Protein AF-A0AAV0Z4P9-F1 (afdb_monomer_lite)

Secondary structure (DSSP, 8-state):
--HHHHHHHTTTT---TTS-HHHHHHHHHHHHHHHHHHHHGGGGTTSTTHHHHHHHHHHHHTTTS------------STTS-HHHHHHHHHHHHGGGSSS---------

Sequence (109 aa):
MTESSVELDKLVGLDVRDKPESIEIETIVQAVIKSLNHKFSGFTSDLVGMQPRIEELEKLLKLSSKDDDFRVLGILGMGGVGETTHATILYDRISYQFDARCFINNTHY

InterPro domains:
  IPR027417 P-loop containing nucleoside triphosphate hydrolase [G3DSA:3.40.50.300] (34-109)
  IPR027417 P-loop containing nucleoside triphosphate hydrolase [SSF52540] (40-106)
  IPR044974 Disease resistance protein, plants [PTHR11017] (20-107)

Foldseek 3Di:
DPPLVVLLVVLVDDDCPPDDVVVNVVVNVLSVVVSVLVVVVVVCVVPPPLVVVLVVVCVQVVLVDPDPDDDDDDQDDDPPPCSVVSVVSNCSNCVSVDPDDDDDDDPDD

Structure (mmCIF, N/CA/C/O backbone):
data_AF-A0AAV0Z4P9-F1
#
_entry.id   AF-A0AAV0Z4P9-F1
#
loop_
_atom_site.group_PDB
_atom_site.id
_atom_site.type_symbol
_atom_site.label_atom_id
_atom_site.label_alt_id
_atom_site.label_comp_id
_atom_site.label_asym_id
_atom_site.label_entity_id
_atom_site.label_seq_id
_atom_site.pdbx_PDB_ins_code
_atom_site.Cartn_x
_atom_site.Cartn_y
_atom_site.Cartn_z
_atom_site.occupancy
_atom_site.B_iso_or_equiv
_atom_site.auth_seq_id
_atom_site.auth_comp_id
_atom_site.auth_asym_id
_atom_site.auth_atom_id
_atom_site.pdbx_PDB_model_num
ATOM 1 N N . MET A 1 1 ? 15.379 1.652 13.160 1.00 45.88 1 MET A N 1
ATOM 2 C CA . MET A 1 1 ? 15.102 0.259 13.593 1.00 45.88 1 MET A CA 1
ATOM 3 C C . MET A 1 1 ? 14.546 0.147 15.020 1.00 45.88 1 MET A C 1
ATOM 5 O O . MET A 1 1 ? 14.279 -0.966 15.444 1.00 45.88 1 MET A O 1
ATOM 9 N N . THR A 1 2 ? 14.350 1.244 15.763 1.00 46.75 2 THR A N 1
ATOM 10 C CA . THR A 1 2 ? 13.888 1.209 17.166 1.00 46.75 2 THR A CA 1
ATOM 11 C C . THR A 1 2 ? 12.408 1.564 17.345 1.00 46.75 2 THR A C 1
ATOM 13 O O . THR A 1 2 ? 11.781 1.048 18.261 1.00 46.75 2 THR A O 1
ATOM 16 N N . GLU A 1 3 ? 11.812 2.370 16.463 1.00 48.88 3 GLU A N 1
ATOM 17 C CA . GLU A 1 3 ? 10.433 2.860 16.645 1.00 48.88 3 GLU A CA 1
ATOM 18 C C . GLU A 1 3 ? 9.362 1.764 16.528 1.00 48.88 3 GLU A C 1
ATOM 20 O O . GLU A 1 3 ? 8.451 1.713 17.350 1.00 48.88 3 GLU A O 1
ATOM 25 N N . SER A 1 4 ? 9.511 0.817 15.595 1.00 52.16 4 SER A N 1
ATOM 26 C CA . SER A 1 4 ? 8.542 -0.275 15.402 1.00 52.16 4 SER A CA 1
ATOM 27 C C . SER A 1 4 ? 8.470 -1.249 16.585 1.00 52.16 4 SER A C 1
ATOM 29 O O . SER A 1 4 ? 7.433 -1.866 16.814 1.00 52.16 4 SER A O 1
ATOM 31 N N . SER A 1 5 ? 9.565 -1.398 17.341 1.00 52.50 5 SER A N 1
ATOM 32 C CA . SER A 1 5 ? 9.606 -2.258 18.532 1.00 52.50 5 SER A CA 1
ATOM 33 C C . SER A 1 5 ? 8.956 -1.575 19.740 1.00 52.50 5 SER A C 1
ATOM 35 O O . SER A 1 5 ? 8.298 -2.234 20.534 1.00 52.50 5 SER A O 1
ATOM 37 N N . VAL A 1 6 ? 9.077 -0.245 19.836 1.00 58.50 6 VAL A N 1
ATOM 38 C CA . VAL A 1 6 ? 8.470 0.571 20.903 1.00 58.50 6 VAL A CA 1
ATOM 39 C C . VAL A 1 6 ? 6.940 0.635 20.780 1.00 58.50 6 VAL A C 1
ATOM 41 O O . VAL A 1 6 ? 6.252 0.812 21.782 1.00 58.50 6 VAL A O 1
ATOM 44 N N . GLU A 1 7 ? 6.385 0.498 19.573 1.00 59.59 7 GLU A N 1
ATOM 45 C CA . GLU A 1 7 ? 4.930 0.505 19.346 1.00 59.59 7 GLU A CA 1
ATOM 46 C C . GLU A 1 7 ? 4.272 -0.847 19.683 1.00 59.59 7 GLU A C 1
ATOM 48 O O . GLU A 1 7 ? 3.165 -0.863 20.215 1.00 59.59 7 GLU A O 1
ATOM 53 N N . LEU A 1 8 ? 4.972 -1.972 19.477 1.00 60.38 8 LEU A N 1
ATOM 54 C CA . LEU A 1 8 ? 4.482 -3.309 19.851 1.00 60.38 8 LEU A CA 1
ATOM 55 C C . LEU A 1 8 ? 4.477 -3.533 21.369 1.00 60.38 8 LEU A C 1
ATOM 57 O O . LEU A 1 8 ? 3.524 -4.107 21.893 1.00 60.38 8 LEU A O 1
ATOM 61 N N . ASP A 1 9 ? 5.482 -3.024 22.087 1.00 63.84 9 ASP A N 1
ATOM 62 C CA . ASP A 1 9 ? 5.538 -3.117 23.554 1.00 63.84 9 ASP A CA 1
ATOM 63 C C . ASP A 1 9 ? 4.363 -2.395 24.236 1.00 63.84 9 ASP A C 1
ATOM 65 O O . ASP A 1 9 ? 3.937 -2.788 25.318 1.00 63.84 9 ASP A O 1
ATOM 69 N N . LYS A 1 10 ? 3.779 -1.374 23.591 1.00 62.94 10 LYS A N 1
ATOM 70 C CA . LYS A 1 10 ? 2.598 -0.654 24.102 1.00 62.94 10 LYS A CA 1
ATOM 71 C C . LYS A 1 10 ? 1.287 -1.428 23.948 1.00 62.94 10 LYS A C 1
ATOM 73 O O . LYS A 1 10 ? 0.313 -1.076 24.608 1.00 62.94 10 LYS A O 1
ATOM 78 N N . LEU A 1 11 ? 1.246 -2.459 23.099 1.00 63.00 11 LEU A N 1
ATOM 79 C CA . LEU A 1 11 ? 0.088 -3.354 22.982 1.00 63.00 11 LEU A CA 1
ATOM 80 C C . LEU A 1 11 ? 0.039 -4.361 24.141 1.00 63.00 11 LEU A C 1
ATOM 82 O O . LEU A 1 11 ? -1.038 -4.837 24.503 1.00 63.00 11 LEU A O 1
ATOM 86 N N . VAL A 1 12 ? 1.193 -4.670 24.745 1.00 62.03 12 VAL A N 1
ATOM 87 C CA . VAL A 1 12 ? 1.312 -5.578 25.892 1.00 62.03 12 VAL A CA 1
ATOM 88 C C . VAL A 1 12 ? 0.843 -4.848 27.153 1.00 62.03 12 VAL A C 1
ATOM 90 O O . VAL A 1 12 ? 1.633 -4.297 27.912 1.00 62.03 12 VAL A O 1
ATOM 93 N N . GLY A 1 13 ? -0.473 -4.809 27.360 1.00 63.19 13 GLY A N 1
ATOM 94 C CA . GLY A 1 13 ? -1.080 -4.187 28.542 1.00 63.19 13 GLY A CA 1
ATOM 95 C C . GLY A 1 13 ? -2.377 -3.420 28.298 1.00 63.19 13 GLY A C 1
ATOM 96 O O . GLY A 1 13 ? -2.811 -2.706 29.201 1.00 63.19 13 GLY A O 1
ATOM 97 N N . LEU A 1 14 ? -2.996 -3.537 27.116 1.00 66.75 14 LEU A N 1
ATOM 98 C CA . LEU A 1 14 ? -4.317 -2.954 26.874 1.00 66.75 14 LEU A CA 1
ATOM 99 C C . LEU A 1 14 ? -5.354 -3.555 27.831 1.00 66.75 14 LEU A C 1
ATOM 101 O O . LEU A 1 14 ? -5.589 -4.763 27.859 1.00 66.75 14 LEU A O 1
ATOM 105 N N . ASP A 1 15 ? -5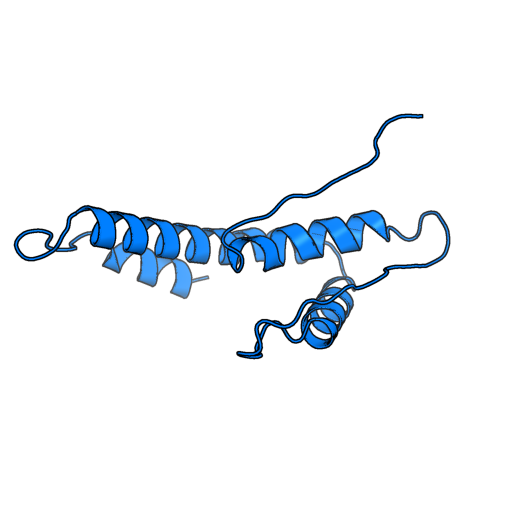.939 -2.682 28.649 1.00 67.50 15 ASP A N 1
ATOM 106 C CA . ASP A 1 15 ? -6.990 -3.029 29.592 1.00 67.50 15 ASP A CA 1
ATOM 107 C C . ASP A 1 15 ? -8.344 -3.057 28.873 1.00 67.50 15 ASP A C 1
ATOM 109 O O . ASP A 1 15 ? -8.846 -2.029 28.417 1.00 67.50 15 ASP A O 1
ATOM 113 N N . VAL A 1 16 ? -8.920 -4.253 28.768 1.00 66.62 16 VAL A N 1
ATOM 114 C CA . VAL A 1 16 ? -10.149 -4.530 28.006 1.00 66.62 16 VAL A CA 1
ATOM 115 C C . VAL A 1 16 ? -11.415 -4.330 28.853 1.00 66.62 16 VAL A C 1
ATOM 117 O O . VAL A 1 16 ? -12.526 -4.457 28.347 1.00 66.62 16 VAL A O 1
ATOM 120 N N . ARG A 1 17 ? -11.276 -4.032 30.153 1.00 66.88 17 ARG A N 1
ATOM 121 C CA . ARG A 1 17 ? -12.369 -4.142 31.138 1.00 66.88 17 ARG A CA 1
ATOM 122 C C . ARG A 1 17 ? -13.548 -3.180 30.927 1.00 66.88 17 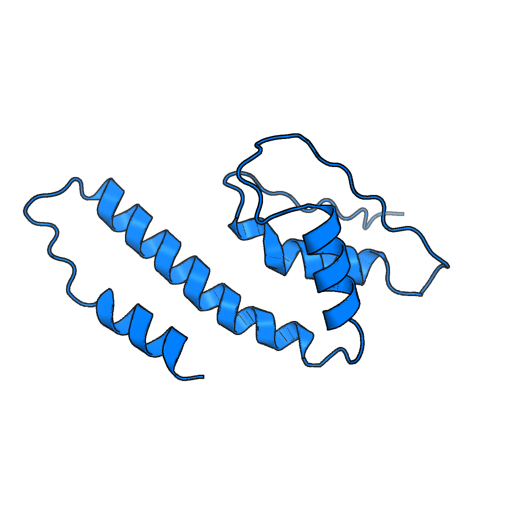ARG A C 1
ATOM 124 O O . ARG A 1 17 ? -14.624 -3.475 31.432 1.00 66.88 17 ARG A O 1
ATOM 131 N N . ASP A 1 18 ? -13.381 -2.111 30.146 1.00 69.56 18 ASP A N 1
ATOM 132 C CA . ASP A 1 18 ? -14.404 -1.066 29.947 1.00 69.56 18 ASP A CA 1
ATOM 133 C C . ASP A 1 18 ? -14.725 -0.765 28.468 1.00 69.56 18 ASP A C 1
ATOM 135 O O . ASP A 1 18 ? -15.321 0.269 28.149 1.00 69.56 18 ASP A O 1
ATOM 139 N N . LYS A 1 19 ? -14.330 -1.639 27.531 1.00 71.25 19 LYS A N 1
ATOM 140 C CA . LYS A 1 19 ? -14.517 -1.413 26.087 1.00 71.25 19 LYS A CA 1
ATOM 141 C C . LYS A 1 19 ? -15.025 -2.660 25.363 1.00 71.25 19 LYS A C 1
ATOM 143 O O . LYS A 1 19 ? -14.761 -3.774 25.807 1.00 71.25 19 LYS A O 1
ATOM 148 N N . PRO A 1 20 ? -15.718 -2.504 24.218 1.00 81.12 20 PRO A N 1
ATOM 149 C CA . PRO A 1 20 ? -16.066 -3.638 23.374 1.00 81.12 20 PRO A CA 1
ATOM 150 C C . PRO A 1 20 ? -14.797 -4.344 22.886 1.00 81.12 20 PRO A C 1
ATOM 152 O O . PRO A 1 20 ? -13.963 -3.727 22.222 1.00 81.12 20 PRO A O 1
ATOM 155 N N . GLU A 1 21 ? -14.676 -5.641 23.173 1.00 77.44 21 GLU A N 1
ATOM 156 C CA . GLU A 1 21 ? -13.513 -6.457 22.793 1.00 77.44 21 GLU A CA 1
ATOM 157 C C . GLU A 1 21 ? -13.212 -6.377 21.289 1.00 77.44 21 GLU A C 1
ATOM 159 O O . GLU A 1 21 ? -12.052 -6.364 20.889 1.00 77.44 21 GLU A O 1
ATOM 164 N N . SER A 1 22 ? -14.245 -6.251 20.448 1.00 81.06 22 SER A N 1
ATOM 165 C CA . SER A 1 22 ? -14.093 -6.124 18.996 1.00 81.06 22 SER A CA 1
ATOM 166 C C . SER A 1 22 ? -13.277 -4.896 18.580 1.00 81.06 22 SER A C 1
ATOM 168 O O . SER A 1 22 ? -12.470 -4.994 17.662 1.00 81.06 22 SER A O 1
ATOM 170 N N . ILE A 1 23 ? -13.447 -3.763 19.270 1.00 81.44 23 ILE A N 1
ATOM 171 C CA . ILE A 1 23 ? -12.730 -2.512 18.975 1.00 81.44 23 ILE A CA 1
ATOM 172 C C . ILE A 1 23 ? -11.259 -2.631 19.391 1.00 81.44 23 ILE A C 1
ATOM 174 O O . ILE A 1 23 ? -10.362 -2.154 18.696 1.00 81.44 23 ILE A O 1
ATOM 178 N N . GLU A 1 24 ? -11.000 -3.289 20.519 1.00 82.00 24 GLU A N 1
ATOM 179 C CA . GLU A 1 24 ? -9.641 -3.538 21.009 1.00 82.00 24 GLU A CA 1
ATOM 180 C C . GLU A 1 24 ? -8.890 -4.515 20.092 1.00 82.00 24 GLU A C 1
ATOM 182 O O . GLU A 1 24 ? -7.753 -4.251 19.700 1.00 82.00 24 GLU A O 1
ATOM 187 N N . ILE A 1 25 ? -9.553 -5.588 19.647 1.00 82.88 25 ILE A N 1
ATOM 188 C CA . ILE A 1 25 ? -8.996 -6.527 18.665 1.00 82.88 25 ILE A CA 1
ATOM 189 C C . ILE A 1 25 ? -8.675 -5.807 17.353 1.00 82.88 25 ILE A C 1
ATOM 191 O O . ILE A 1 25 ? -7.576 -5.971 16.827 1.00 82.88 25 ILE A O 1
ATOM 195 N N . GLU A 1 26 ? -9.590 -4.987 16.835 1.00 82.19 26 GLU A N 1
ATOM 196 C CA . GLU A 1 26 ? -9.367 -4.223 15.606 1.00 82.19 26 GLU A CA 1
ATOM 197 C C . GLU A 1 26 ? -8.179 -3.261 15.743 1.00 82.19 26 GLU A C 1
ATOM 199 O O . GLU A 1 26 ? -7.308 -3.217 14.874 1.00 82.19 26 GLU A O 1
ATOM 204 N N . THR A 1 27 ? -8.073 -2.569 16.880 1.00 83.00 27 THR A N 1
ATOM 205 C CA . THR A 1 27 ? -6.952 -1.666 17.182 1.00 83.00 27 THR A CA 1
ATOM 206 C C . THR A 1 27 ? -5.615 -2.413 17.203 1.00 83.00 27 THR A C 1
ATOM 208 O O . THR A 1 27 ? -4.639 -1.958 16.598 1.00 83.00 27 THR A O 1
ATOM 211 N N . ILE A 1 28 ? -5.564 -3.584 17.847 1.00 84.00 28 ILE A N 1
ATOM 212 C CA . ILE A 1 28 ? -4.365 -4.431 17.900 1.00 84.00 28 ILE A CA 1
ATOM 213 C C . ILE A 1 28 ? -3.995 -4.927 16.498 1.00 84.00 28 ILE A C 1
ATOM 215 O O . ILE A 1 28 ? -2.831 -4.840 16.101 1.00 84.00 28 ILE A O 1
ATOM 219 N N . VAL A 1 29 ? -4.972 -5.411 15.726 1.00 81.88 29 VAL A N 1
ATOM 220 C CA . VAL A 1 29 ? -4.759 -5.896 14.354 1.00 81.88 29 VAL A CA 1
ATOM 221 C C . VAL A 1 29 ? -4.184 -4.784 13.475 1.00 81.88 29 VAL A C 1
ATOM 223 O O . VAL A 1 29 ? -3.177 -5.007 12.801 1.00 81.88 29 VAL A O 1
ATOM 226 N N . GLN A 1 30 ? -4.745 -3.575 13.533 1.00 79.62 30 GLN A N 1
ATOM 227 C CA . GLN A 1 30 ? -4.254 -2.424 12.768 1.00 79.62 30 GLN A CA 1
ATOM 228 C C . GLN A 1 30 ? -2.827 -2.019 13.170 1.00 79.62 30 GLN A C 1
ATOM 230 O O . GLN A 1 30 ? -1.979 -1.780 12.305 1.00 79.62 30 GLN A O 1
ATOM 235 N N . ALA A 1 31 ? -2.519 -2.003 14.470 1.00 80.69 31 ALA A N 1
ATOM 236 C CA . ALA A 1 31 ? -1.179 -1.690 14.966 1.00 80.69 31 ALA A CA 1
ATOM 237 C C . ALA A 1 31 ? -0.129 -2.722 14.509 1.00 80.69 31 ALA A C 1
ATOM 239 O O . ALA A 1 31 ? 0.966 -2.352 14.070 1.00 80.69 31 ALA A O 1
ATOM 240 N N . VAL A 1 32 ? -0.468 -4.016 14.546 1.00 80.81 32 VAL A N 1
ATOM 241 C CA . VAL A 1 32 ? 0.412 -5.097 14.075 1.00 80.81 32 VAL A CA 1
ATOM 242 C C . VAL A 1 32 ? 0.635 -5.006 12.565 1.00 80.81 32 VAL A C 1
ATOM 244 O O . VAL A 1 32 ? 1.782 -5.085 12.124 1.00 80.81 32 VAL A O 1
ATOM 247 N N . ILE A 1 33 ? -0.422 -4.783 11.774 1.00 76.00 33 ILE A N 1
ATOM 248 C CA . ILE A 1 33 ? -0.319 -4.598 10.317 1.00 76.00 33 ILE A CA 1
ATOM 249 C C . ILE A 1 33 ? 0.629 -3.437 9.995 1.00 76.00 33 ILE A C 1
ATOM 251 O O . ILE A 1 33 ? 1.573 -3.603 9.219 1.00 76.00 33 ILE A O 1
ATOM 255 N N . LYS A 1 34 ? 0.439 -2.281 10.640 1.00 70.94 34 LYS A N 1
ATOM 256 C CA . LYS A 1 34 ? 1.282 -1.094 10.442 1.00 70.94 34 LYS A CA 1
ATOM 257 C C . LYS A 1 34 ? 2.754 -1.359 10.788 1.00 70.94 34 LYS A C 1
ATOM 259 O O . LYS A 1 34 ? 3.641 -0.977 10.021 1.00 70.94 34 LYS A O 1
ATOM 264 N N . SER A 1 35 ? 3.023 -2.053 11.897 1.00 72.44 35 SER A N 1
ATOM 265 C CA . SER A 1 35 ? 4.388 -2.399 12.328 1.00 72.44 35 SER A CA 1
ATOM 266 C C . SER A 1 35 ? 5.074 -3.391 11.378 1.00 72.44 35 SER A C 1
ATOM 268 O O . SER A 1 35 ? 6.241 -3.212 11.015 1.00 72.44 35 SER A O 1
ATOM 270 N N . LEU A 1 36 ? 4.348 -4.408 10.902 1.00 68.00 36 LEU A N 1
ATOM 271 C CA . LEU A 1 36 ? 4.875 -5.370 9.932 1.00 68.00 36 LEU A CA 1
ATOM 272 C C . LEU A 1 36 ? 5.186 -4.709 8.583 1.00 68.00 36 LEU A C 1
ATOM 274 O O . LEU A 1 36 ? 6.238 -4.985 8.009 1.00 68.00 36 LEU A O 1
ATOM 278 N N . ASN A 1 37 ? 4.349 -3.785 8.107 1.00 62.34 37 ASN A N 1
ATOM 279 C CA . ASN A 1 37 ? 4.582 -3.087 6.837 1.00 62.34 37 ASN A CA 1
ATOM 280 C C . ASN A 1 37 ? 5.827 -2.189 6.863 1.00 62.34 37 ASN A C 1
ATOM 282 O O . ASN A 1 37 ? 6.564 -2.144 5.879 1.00 62.34 37 ASN A O 1
ATOM 286 N N . HIS A 1 38 ? 6.142 -1.556 8.001 1.00 55.53 38 HIS A N 1
ATOM 287 C CA . HIS A 1 38 ? 7.427 -0.863 8.176 1.00 55.53 38 HIS A CA 1
ATOM 288 C C . HIS A 1 38 ? 8.617 -1.820 7.970 1.00 55.53 38 HIS A C 1
ATOM 290 O O . HIS A 1 38 ? 9.662 -1.433 7.452 1.00 55.53 38 HIS A O 1
ATOM 296 N N . LYS A 1 39 ? 8.470 -3.093 8.351 1.00 52.94 39 LYS A N 1
ATOM 297 C CA . LYS A 1 39 ? 9.497 -4.124 8.165 1.00 52.94 39 LYS A CA 1
ATOM 298 C C . LYS A 1 39 ? 9.579 -4.610 6.711 1.00 52.94 39 LYS A C 1
ATOM 300 O O . LYS A 1 39 ? 10.683 -4.807 6.211 1.00 52.94 39 LYS A O 1
ATOM 305 N N . PHE A 1 40 ? 8.445 -4.732 6.016 1.00 52.25 40 PHE A N 1
ATOM 306 C CA . PHE A 1 40 ? 8.396 -5.081 4.587 1.00 52.25 40 PHE A CA 1
ATOM 307 C C . PHE A 1 40 ? 8.882 -3.958 3.661 1.00 52.25 40 PHE A C 1
ATOM 309 O O . PHE A 1 40 ? 9.397 -4.250 2.586 1.00 52.25 40 PHE A O 1
ATOM 316 N N . SER A 1 41 ? 8.854 -2.693 4.099 1.00 52.59 41 SER A N 1
ATOM 317 C CA . SER A 1 41 ? 9.551 -1.594 3.411 1.00 52.59 41 SER A CA 1
ATOM 318 C C . SER A 1 41 ? 11.056 -1.847 3.248 1.00 52.59 41 SER A C 1
ATOM 320 O O . SER A 1 41 ? 11.668 -1.250 2.370 1.00 52.59 41 SER A O 1
ATOM 322 N N . GLY A 1 42 ? 11.671 -2.715 4.060 1.00 49.88 42 GLY A N 1
ATOM 323 C CA . GLY A 1 42 ? 13.066 -3.118 3.874 1.00 49.88 42 GLY A CA 1
ATOM 324 C C . GLY A 1 42 ? 13.289 -3.998 2.640 1.00 49.88 42 GLY A C 1
ATOM 325 O O . GLY A 1 42 ? 14.406 -4.091 2.160 1.00 49.88 42 GLY A O 1
ATOM 326 N N . PHE A 1 43 ? 12.251 -4.615 2.072 1.00 52.59 43 PHE A N 1
ATOM 327 C CA . PHE A 1 43 ? 12.403 -5.447 0.873 1.00 52.59 43 PHE A CA 1
ATOM 328 C C . PHE A 1 43 ? 12.679 -4.608 -0.390 1.00 52.59 43 PHE A C 1
ATOM 330 O O . PHE A 1 43 ? 13.249 -5.103 -1.358 1.00 52.59 43 PHE A O 1
ATOM 337 N N . THR A 1 44 ? 12.328 -3.314 -0.384 1.00 53.56 44 THR A N 1
ATOM 338 C CA . THR A 1 44 ? 12.621 -2.396 -1.497 1.00 53.56 44 THR A CA 1
ATOM 339 C C . THR A 1 44 ? 14.038 -1.825 -1.451 1.00 53.56 44 THR A C 1
ATOM 341 O O . THR A 1 44 ? 14.487 -1.270 -2.455 1.00 53.56 44 THR A O 1
ATOM 344 N N . SER A 1 45 ? 14.771 -1.964 -0.334 1.00 53.12 45 SER A N 1
ATOM 345 C CA . SER A 1 45 ? 16.133 -1.419 -0.218 1.00 53.12 45 SER A CA 1
ATOM 346 C C . SER A 1 45 ? 17.155 -2.153 -1.082 1.00 53.12 45 SER A C 1
ATOM 348 O O . SER A 1 45 ? 18.171 -1.563 -1.441 1.00 53.12 45 SER A O 1
ATOM 350 N N . ASP A 1 46 ? 16.864 -3.396 -1.469 1.00 55.09 46 ASP A N 1
ATOM 351 C CA . ASP A 1 46 ? 17.738 -4.200 -2.330 1.00 55.09 46 ASP A CA 1
ATOM 352 C C . ASP A 1 46 ? 17.577 -3.851 -3.826 1.00 55.09 46 ASP A C 1
ATOM 354 O O . ASP A 1 46 ? 18.344 -4.319 -4.668 1.00 55.09 46 ASP A O 1
ATOM 358 N N . LEU A 1 47 ? 16.616 -2.982 -4.175 1.00 61.06 47 LEU A N 1
ATOM 359 C CA . LEU A 1 47 ? 16.313 -2.566 -5.547 1.00 61.06 47 LEU A CA 1
ATOM 360 C C . LEU A 1 47 ? 16.676 -1.089 -5.753 1.00 61.06 47 LEU A C 1
ATOM 362 O O . LEU A 1 47 ? 15.828 -0.189 -5.748 1.00 61.06 47 LEU A O 1
ATOM 366 N N . VAL A 1 48 ? 17.976 -0.837 -5.938 1.00 60.00 48 VAL A N 1
ATOM 367 C CA . VAL A 1 48 ? 18.533 0.502 -6.188 1.00 60.00 48 VAL A CA 1
ATOM 368 C C . VAL A 1 48 ? 17.781 1.187 -7.338 1.00 60.00 48 VAL A C 1
ATOM 370 O O . VAL A 1 48 ? 17.735 0.685 -8.458 1.00 60.00 48 VAL A O 1
ATOM 373 N N . GLY A 1 49 ? 17.193 2.356 -7.062 1.00 66.19 49 GLY A N 1
ATOM 374 C CA . GLY A 1 49 ? 16.491 3.180 -8.055 1.00 66.19 49 GLY A CA 1
ATOM 375 C C . GLY A 1 49 ? 14.984 2.926 -8.200 1.00 66.19 49 GLY A C 1
ATOM 376 O O . GLY A 1 49 ? 14.322 3.707 -8.882 1.00 66.19 49 GLY A O 1
ATOM 377 N N . MET A 1 50 ? 14.414 1.912 -7.534 1.00 71.00 50 MET A N 1
ATOM 378 C CA . MET A 1 50 ? 12.955 1.713 -7.518 1.00 71.00 50 MET A CA 1
ATOM 379 C C . MET A 1 50 ? 12.248 2.612 -6.505 1.00 71.00 50 MET A C 1
ATOM 381 O O . MET A 1 50 ? 11.163 3.113 -6.787 1.00 71.00 50 MET A O 1
ATOM 385 N N . GLN A 1 51 ? 12.876 2.876 -5.358 1.00 74.88 51 GLN A N 1
ATOM 386 C CA . GLN A 1 51 ? 12.284 3.678 -4.286 1.00 74.88 51 GLN A CA 1
ATOM 387 C C . GLN A 1 51 ? 11.764 5.059 -4.757 1.00 74.88 51 GLN A C 1
ATOM 389 O O . GLN A 1 51 ? 10.601 5.355 -4.480 1.00 74.88 51 GLN A O 1
ATOM 394 N N . PRO A 1 52 ? 12.518 5.863 -5.543 1.00 81.06 52 PRO A N 1
ATOM 395 C CA . PRO A 1 52 ? 12.018 7.150 -6.038 1.00 81.06 52 PRO A CA 1
ATOM 396 C C . PRO A 1 52 ? 10.810 7.012 -6.974 1.00 81.06 52 PRO A C 1
ATOM 398 O O . PRO A 1 52 ? 9.915 7.851 -6.950 1.00 81.06 52 PRO A O 1
ATOM 401 N N . ARG A 1 53 ? 10.767 5.942 -7.780 1.00 81.69 53 ARG A N 1
ATOM 402 C CA . ARG A 1 53 ? 9.655 5.671 -8.703 1.00 81.69 53 ARG A CA 1
ATOM 403 C C . ARG A 1 53 ? 8.394 5.284 -7.941 1.00 81.69 53 ARG A C 1
ATOM 405 O O . ARG A 1 53 ? 7.321 5.780 -8.249 1.00 81.69 53 ARG A O 1
ATOM 412 N N . ILE A 1 54 ? 8.518 4.439 -6.917 1.00 80.62 54 ILE A N 1
ATOM 413 C CA . ILE A 1 54 ? 7.385 4.068 -6.061 1.00 80.62 54 ILE A CA 1
ATOM 414 C C . ILE A 1 54 ? 6.827 5.301 -5.338 1.00 80.62 54 ILE A C 1
ATOM 416 O O . ILE A 1 54 ? 5.617 5.504 -5.340 1.00 80.62 54 ILE A O 1
ATOM 420 N N . GLU A 1 55 ? 7.685 6.171 -4.800 1.00 83.44 55 GLU A N 1
ATOM 421 C CA . GLU A 1 55 ? 7.256 7.432 -4.174 1.00 83.44 55 GLU A CA 1
ATOM 422 C C . GLU A 1 55 ? 6.546 8.379 -5.155 1.00 83.44 55 GLU A C 1
ATOM 424 O O . GLU A 1 55 ? 5.625 9.103 -4.774 1.00 83.44 55 GLU A O 1
ATOM 429 N N . GLU A 1 56 ? 6.951 8.390 -6.425 1.00 86.81 56 GLU A N 1
ATOM 430 C CA . GLU A 1 56 ? 6.254 9.132 -7.475 1.00 86.81 56 GLU A CA 1
ATOM 431 C C . GLU A 1 56 ? 4.854 8.556 -7.742 1.00 86.81 56 GLU A C 1
ATOM 433 O O . GLU A 1 56 ? 3.881 9.313 -7.781 1.00 86.81 56 GLU A O 1
ATOM 438 N N . LEU A 1 57 ? 4.720 7.228 -7.836 1.00 86.56 57 LEU A N 1
ATOM 439 C CA . LEU A 1 57 ? 3.423 6.564 -8.013 1.00 86.56 57 LEU A CA 1
ATOM 440 C C . LEU A 1 57 ? 2.477 6.840 -6.827 1.00 86.56 57 LEU A C 1
ATOM 442 O O . LEU A 1 57 ? 1.301 7.141 -7.036 1.00 86.56 57 LEU A O 1
ATOM 446 N N . GLU A 1 58 ? 2.981 6.828 -5.588 1.00 85.75 58 GLU A N 1
ATOM 447 C CA . GLU A 1 58 ? 2.203 7.186 -4.388 1.00 85.75 58 GLU A CA 1
ATOM 448 C C . GLU A 1 58 ? 1.679 8.632 -4.437 1.00 85.75 58 GLU A C 1
ATOM 450 O O . GLU A 1 58 ? 0.525 8.899 -4.081 1.00 85.75 58 GLU A O 1
ATOM 455 N N . LYS A 1 59 ? 2.502 9.575 -4.919 1.00 86.25 59 LYS A N 1
ATOM 456 C CA . LYS A 1 59 ? 2.102 10.980 -5.103 1.00 86.25 59 LYS A CA 1
ATOM 457 C C . LYS A 1 59 ? 1.024 11.127 -6.172 1.00 86.25 59 LYS A C 1
ATOM 459 O O . LYS A 1 59 ? 0.074 11.879 -5.960 1.00 86.25 59 LYS A O 1
ATOM 464 N N . LEU A 1 60 ? 1.135 10.402 -7.288 1.00 88.38 60 LEU A N 1
ATOM 465 C CA . LEU A 1 60 ? 0.124 10.406 -8.354 1.00 88.38 60 LEU A CA 1
ATOM 466 C C . LEU A 1 60 ? -1.225 9.874 -7.853 1.00 88.38 60 LEU A C 1
ATOM 468 O O . LEU A 1 60 ? -2.275 10.451 -8.141 1.00 88.38 60 LEU A O 1
ATOM 472 N N . LEU A 1 61 ? -1.193 8.832 -7.022 1.00 86.94 61 LEU A N 1
ATOM 473 C CA . LEU A 1 61 ? -2.379 8.297 -6.355 1.00 86.94 61 LEU A CA 1
ATOM 474 C C . LEU A 1 61 ? -2.910 9.216 -5.242 1.00 86.94 61 LEU A C 1
ATOM 476 O O . LEU A 1 61 ? -4.034 9.025 -4.795 1.00 86.94 61 LEU A O 1
ATOM 480 N N . LYS A 1 62 ? -2.153 10.244 -4.834 1.00 85.81 62 LYS A N 1
ATOM 481 C CA . LYS A 1 62 ? -2.428 11.141 -3.697 1.00 85.81 62 LYS A CA 1
ATOM 482 C C . LYS A 1 62 ? -2.926 10.377 -2.463 1.00 85.81 62 LYS A C 1
ATOM 484 O O . LYS A 1 62 ? -3.904 10.783 -1.846 1.00 85.81 62 LYS A O 1
ATOM 489 N N . LEU A 1 63 ? -2.223 9.313 -2.080 1.00 77.69 63 LEU A N 1
ATOM 490 C CA . LEU A 1 63 ? -2.591 8.453 -0.941 1.00 77.69 63 LEU A CA 1
ATOM 491 C C . LEU A 1 63 ? -2.642 9.189 0.411 1.00 77.69 63 LEU A C 1
ATOM 493 O O . LEU A 1 63 ? -3.225 8.700 1.365 1.00 77.69 63 LEU A O 1
ATOM 497 N N . SER A 1 64 ? -2.050 10.384 0.496 1.00 74.25 64 SER A N 1
ATOM 498 C CA . SER A 1 64 ? -2.145 11.260 1.670 1.00 74.25 64 SER A CA 1
ATOM 499 C C . SER A 1 64 ? -3.378 12.184 1.663 1.00 74.25 64 SER A C 1
ATOM 501 O O . SER A 1 64 ? -3.542 12.965 2.604 1.00 74.25 64 SER A O 1
ATOM 503 N N . SER A 1 65 ? -4.200 12.176 0.607 1.00 78.12 65 SER A N 1
ATOM 504 C CA . SER A 1 65 ? -5.430 12.976 0.555 1.00 78.12 65 SER A CA 1
ATOM 505 C C . SER A 1 65 ? -6.551 12.299 1.340 1.00 78.12 65 SER A C 1
ATOM 507 O O . SER A 1 65 ? -6.598 11.078 1.424 1.00 78.12 65 SER A O 1
ATOM 509 N N . LYS A 1 66 ? -7.481 13.095 1.876 1.00 77.06 66 LYS A N 1
ATOM 510 C CA . LYS A 1 66 ? -8.722 12.597 2.497 1.00 77.06 66 LYS A CA 1
ATOM 511 C C . LYS A 1 66 ? -9.861 12.414 1.484 1.00 77.06 66 LYS A C 1
ATOM 513 O O . LYS A 1 66 ? -11.000 12.216 1.887 1.00 77.06 66 LYS A O 1
ATOM 518 N N . ASP A 1 67 ? -9.565 12.566 0.195 1.00 79.38 67 ASP A N 1
ATOM 519 C CA . ASP A 1 67 ? -10.554 12.426 -0.871 1.00 79.38 67 ASP A CA 1
ATOM 520 C C . ASP A 1 67 ? -10.722 10.944 -1.229 1.00 79.38 67 ASP A C 1
ATOM 522 O O . ASP A 1 67 ? -9.778 10.331 -1.735 1.00 79.38 67 ASP A O 1
ATOM 526 N N . ASP A 1 68 ? -11.932 10.411 -1.057 1.00 73.31 68 ASP A N 1
ATOM 527 C CA . ASP A 1 68 ? -12.317 9.030 -1.408 1.00 73.31 68 ASP A CA 1
ATOM 528 C C . ASP A 1 68 ? -12.595 8.839 -2.917 1.00 73.31 68 ASP A C 1
ATOM 530 O O . ASP A 1 68 ? -13.402 8.007 -3.338 1.00 73.31 68 ASP A O 1
ATOM 534 N N . ASP A 1 69 ? -11.929 9.622 -3.767 1.00 82.50 69 ASP A N 1
ATOM 535 C CA . ASP A 1 69 ? -12.107 9.556 -5.216 1.00 82.50 69 ASP A CA 1
ATOM 536 C C . ASP A 1 69 ? -11.471 8.293 -5.814 1.00 82.50 69 ASP A C 1
ATOM 538 O O . ASP A 1 69 ? -10.340 7.913 -5.491 1.00 82.50 69 ASP A O 1
ATOM 542 N N . PHE A 1 70 ? -12.164 7.692 -6.785 1.00 81.69 70 PHE A N 1
ATOM 543 C CA . PHE A 1 70 ? -11.639 6.575 -7.566 1.00 81.69 70 PHE A CA 1
ATOM 544 C C . PHE A 1 70 ? -10.483 7.017 -8.473 1.00 81.69 70 PHE A C 1
ATOM 546 O O . PHE A 1 70 ? -10.583 8.001 -9.210 1.00 81.69 70 PHE A O 1
ATOM 553 N N . ARG A 1 71 ? -9.383 6.256 -8.457 1.00 86.00 71 ARG A N 1
ATOM 554 C CA . ARG A 1 71 ? -8.163 6.561 -9.216 1.00 86.00 71 ARG A CA 1
ATOM 555 C C . ARG A 1 71 ? -7.675 5.335 -9.961 1.00 86.00 71 ARG A C 1
ATOM 557 O O . ARG A 1 71 ? -7.611 4.243 -9.407 1.00 86.00 71 ARG A O 1
ATOM 564 N N . VAL A 1 72 ? -7.265 5.548 -11.206 1.00 87.62 72 VAL A N 1
ATOM 565 C CA . VAL A 1 72 ? -6.627 4.529 -12.040 1.00 87.62 72 VAL A CA 1
ATOM 566 C C . VAL A 1 72 ? -5.254 5.034 -12.438 1.00 87.62 72 VAL A C 1
ATOM 568 O O . VAL A 1 72 ? -5.122 6.154 -12.930 1.00 87.62 72 VAL A O 1
ATOM 571 N N . LEU A 1 73 ? -4.242 4.196 -12.241 1.00 87.81 73 LEU A N 1
ATOM 572 C CA . LEU A 1 73 ? -2.874 4.462 -12.656 1.00 87.81 73 LEU A CA 1
ATOM 573 C C . LEU A 1 73 ? -2.433 3.366 -13.623 1.00 87.81 73 LEU A C 1
ATOM 575 O O . LEU A 1 73 ? -2.401 2.191 -13.267 1.00 87.81 73 LEU A O 1
ATOM 579 N N . GLY A 1 74 ? -2.117 3.758 -14.855 1.00 87.50 74 GLY A N 1
ATOM 580 C CA . GLY A 1 74 ? -1.513 2.869 -15.840 1.00 87.50 74 GLY A CA 1
ATOM 581 C C . GLY A 1 74 ? 0.006 2.941 -15.747 1.00 87.50 74 GLY A C 1
ATOM 582 O O . GLY A 1 74 ? 0.570 4.028 -15.841 1.00 87.50 74 GLY A O 1
ATOM 583 N N . ILE A 1 75 ? 0.660 1.792 -15.590 1.00 86.38 75 ILE A N 1
ATOM 584 C CA . ILE A 1 75 ? 2.116 1.669 -15.670 1.00 86.38 75 ILE A CA 1
ATOM 585 C C . ILE A 1 75 ? 2.439 1.058 -17.038 1.00 86.38 75 ILE A C 1
ATOM 587 O O . ILE A 1 75 ? 2.042 -0.073 -17.320 1.00 86.38 75 ILE A O 1
ATOM 591 N N . LEU A 1 76 ? 3.104 1.820 -17.908 1.00 84.19 76 LEU A N 1
ATOM 592 C CA . LEU A 1 76 ? 3.421 1.408 -19.275 1.00 84.19 76 LEU A CA 1
ATOM 593 C C . LEU A 1 76 ? 4.874 1.740 -19.613 1.00 84.19 76 LEU A C 1
ATOM 595 O O . LEU A 1 76 ? 5.310 2.878 -19.454 1.00 84.19 76 LEU A O 1
ATOM 599 N N . GLY A 1 77 ? 5.574 0.767 -20.185 1.00 81.88 77 GLY A N 1
ATOM 600 C CA . GLY A 1 77 ? 6.927 0.938 -20.688 1.00 81.88 77 GLY A CA 1
ATOM 601 C C . GLY A 1 77 ? 7.335 -0.202 -21.607 1.00 81.88 77 GLY A C 1
ATOM 602 O O . GLY A 1 77 ? 6.511 -1.000 -22.060 1.00 81.88 77 GLY A O 1
ATOM 603 N N . MET A 1 78 ? 8.625 -0.257 -21.924 1.00 85.94 78 MET A N 1
ATOM 604 C CA . MET A 1 78 ? 9.171 -1.313 -22.772 1.00 85.94 78 MET A CA 1
ATOM 605 C C . MET A 1 78 ? 9.095 -2.675 -22.066 1.00 85.94 78 MET A C 1
ATOM 607 O O . MET A 1 78 ? 9.213 -2.776 -20.844 1.00 85.94 78 MET A O 1
ATOM 611 N N . GLY A 1 79 ? 8.938 -3.748 -22.845 1.00 83.00 79 GLY A N 1
ATOM 612 C CA . GLY A 1 79 ? 8.958 -5.109 -22.308 1.00 83.00 79 GLY A CA 1
ATOM 613 C C . GLY A 1 79 ? 10.251 -5.399 -21.535 1.00 83.00 79 GLY A C 1
ATOM 614 O O . GLY A 1 79 ? 11.332 -4.980 -21.940 1.00 83.00 79 GLY A O 1
ATOM 615 N N . GLY A 1 80 ? 10.140 -6.108 -20.409 1.00 76.81 80 GLY A N 1
ATOM 616 C CA . GLY A 1 80 ? 11.293 -6.512 -19.593 1.00 76.81 80 GLY A CA 1
ATOM 617 C C . GLY A 1 80 ? 11.838 -5.449 -18.627 1.00 76.81 80 GLY A C 1
ATOM 618 O O . GLY A 1 80 ? 12.709 -5.772 -17.829 1.00 76.81 80 GLY A O 1
ATOM 619 N N . VAL A 1 81 ? 11.302 -4.221 -18.626 1.00 80.88 81 VAL A N 1
ATOM 620 C CA . VAL A 1 81 ? 11.681 -3.158 -17.662 1.00 80.88 81 VAL A CA 1
ATOM 621 C C . VAL A 1 81 ? 11.208 -3.466 -16.233 1.00 80.88 81 VAL A C 1
ATOM 623 O O . VAL A 1 81 ? 11.731 -2.920 -15.262 1.00 80.88 81 VAL A O 1
ATOM 626 N N . GLY A 1 82 ? 10.245 -4.382 -16.093 1.00 77.31 82 GLY A N 1
ATOM 627 C CA . GLY A 1 82 ? 9.686 -4.774 -14.802 1.00 77.31 82 GLY A CA 1
ATOM 628 C C . GLY A 1 82 ? 8.507 -3.904 -14.375 1.00 77.31 82 GLY A C 1
ATOM 629 O O . GLY A 1 82 ? 8.367 -3.614 -13.191 1.00 77.31 82 GLY A O 1
ATOM 630 N N . GLU A 1 83 ? 7.653 -3.479 -15.309 1.00 85.25 83 GLU A N 1
ATOM 631 C CA . GLU A 1 83 ? 6.437 -2.713 -14.983 1.00 85.25 83 GLU A CA 1
ATOM 632 C C . GLU A 1 83 ? 5.525 -3.475 -14.013 1.00 85.25 83 GLU A C 1
ATOM 634 O O . GLU A 1 83 ? 5.069 -2.923 -13.013 1.00 85.25 83 GLU A O 1
ATOM 639 N N . THR A 1 84 ? 5.354 -4.784 -14.228 1.00 85.56 84 THR A N 1
ATOM 640 C CA . THR A 1 84 ? 4.636 -5.657 -13.289 1.00 85.56 84 THR A CA 1
ATOM 641 C C . THR A 1 84 ? 5.310 -5.680 -11.919 1.00 85.56 84 THR A C 1
ATOM 643 O O . THR A 1 84 ? 4.625 -5.666 -10.906 1.00 85.56 84 THR A O 1
ATOM 646 N N . THR A 1 85 ? 6.644 -5.643 -11.867 1.00 85.38 85 THR A N 1
ATOM 647 C CA . THR A 1 85 ? 7.394 -5.585 -10.605 1.00 85.38 85 THR A CA 1
ATOM 648 C C . THR A 1 85 ? 7.112 -4.288 -9.847 1.00 85.38 85 THR A C 1
ATOM 650 O O . THR A 1 85 ? 6.886 -4.333 -8.641 1.00 85.38 85 THR A O 1
ATOM 653 N N . HIS A 1 86 ? 7.060 -3.143 -10.538 1.00 82.75 86 HIS A N 1
ATOM 654 C CA . HIS A 1 86 ? 6.693 -1.867 -9.913 1.00 82.75 86 HIS A CA 1
ATOM 655 C C . HIS A 1 86 ? 5.253 -1.904 -9.384 1.00 82.75 86 HIS A C 1
ATOM 657 O O . HIS A 1 86 ? 5.013 -1.459 -8.263 1.00 82.75 86 HIS A O 1
ATOM 663 N N . ALA A 1 87 ? 4.316 -2.484 -10.144 1.00 86.31 87 ALA A N 1
ATOM 664 C CA . ALA A 1 87 ? 2.932 -2.661 -9.706 1.00 86.31 87 ALA A CA 1
ATOM 665 C C . ALA A 1 87 ? 2.826 -3.546 -8.450 1.00 86.31 87 ALA A C 1
ATOM 667 O O . ALA A 1 87 ? 2.122 -3.179 -7.512 1.00 86.31 87 ALA A O 1
ATOM 668 N N . THR A 1 88 ? 3.551 -4.670 -8.405 1.00 85.12 88 THR A N 1
ATOM 669 C CA . THR A 1 88 ? 3.575 -5.571 -7.241 1.00 85.12 88 THR A CA 1
ATOM 670 C C . THR A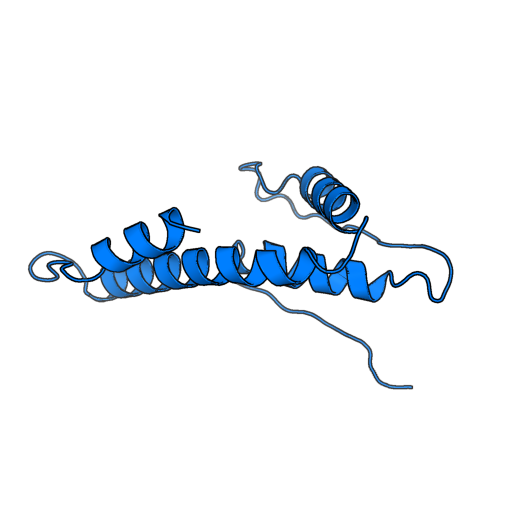 1 88 ? 4.142 -4.872 -6.009 1.00 85.12 88 THR A C 1
ATOM 672 O O . THR A 1 88 ? 3.511 -4.878 -4.958 1.00 85.12 88 THR A O 1
ATOM 675 N N . ILE A 1 89 ? 5.292 -4.202 -6.141 1.00 83.88 89 ILE A N 1
ATOM 676 C CA . ILE A 1 89 ? 5.927 -3.495 -5.018 1.00 83.88 89 ILE A CA 1
ATOM 677 C C . ILE A 1 89 ? 5.025 -2.373 -4.496 1.00 83.88 89 ILE A C 1
ATOM 679 O O . ILE A 1 89 ? 4.886 -2.203 -3.284 1.00 83.88 89 ILE A O 1
ATOM 683 N N . LEU A 1 90 ? 4.401 -1.605 -5.395 1.00 84.62 90 LEU A N 1
ATOM 684 C CA . LEU A 1 90 ? 3.462 -0.562 -4.999 1.00 84.62 90 LEU A CA 1
ATOM 685 C C . LEU A 1 90 ? 2.259 -1.165 -4.263 1.00 84.62 90 LEU A C 1
ATOM 687 O O . LEU A 1 90 ? 1.890 -0.660 -3.206 1.00 84.62 90 LEU A O 1
ATOM 691 N N . TYR A 1 91 ? 1.681 -2.255 -4.777 1.00 86.06 91 TYR A N 1
ATOM 692 C CA . TYR A 1 91 ? 0.565 -2.949 -4.134 1.00 86.06 91 TYR A CA 1
ATOM 693 C C . TYR A 1 91 ? 0.924 -3.418 -2.720 1.00 86.06 91 TYR A C 1
ATOM 695 O O . TYR A 1 91 ? 0.205 -3.105 -1.769 1.00 86.06 91 TYR A O 1
ATOM 703 N N . ASP A 1 92 ? 2.053 -4.105 -2.551 1.00 82.50 92 ASP A N 1
ATOM 704 C CA . ASP A 1 92 ? 2.503 -4.585 -1.240 1.00 82.50 92 ASP A CA 1
ATOM 705 C C . ASP A 1 92 ? 2.671 -3.428 -0.248 1.00 82.50 92 ASP A C 1
ATOM 707 O O . ASP A 1 92 ? 2.333 -3.549 0.932 1.00 82.50 92 ASP A O 1
ATOM 711 N N . ARG A 1 93 ? 3.120 -2.270 -0.742 1.00 78.69 93 ARG A N 1
ATOM 712 C CA . ARG A 1 93 ? 3.345 -1.074 0.067 1.00 78.69 93 ARG A CA 1
ATOM 713 C C . ARG A 1 93 ? 2.074 -0.330 0.459 1.00 78.69 93 ARG A C 1
ATOM 715 O O . ARG A 1 93 ? 2.061 0.246 1.538 1.00 78.69 93 ARG A O 1
ATOM 722 N N . ILE A 1 94 ? 1.028 -0.300 -0.367 1.00 82.19 94 ILE A N 1
ATOM 723 C CA . ILE A 1 94 ? -0.132 0.584 -0.122 1.00 82.19 94 ILE A CA 1
ATOM 724 C C . ILE A 1 94 ? -1.413 -0.172 0.212 1.00 82.19 94 ILE A C 1
ATOM 726 O O . ILE A 1 94 ? -2.339 0.411 0.767 1.00 82.19 94 ILE A O 1
ATOM 730 N N . SER A 1 95 ? -1.486 -1.468 -0.096 1.00 84.38 95 SER A N 1
ATOM 731 C CA . SER A 1 95 ? -2.739 -2.223 -0.028 1.00 84.38 95 SER A CA 1
ATOM 732 C C . SER A 1 95 ? -3.346 -2.264 1.378 1.00 84.38 95 SER A C 1
ATOM 734 O O . SER A 1 95 ? -4.559 -2.348 1.505 1.00 84.38 95 SER A O 1
ATOM 736 N N . TYR A 1 96 ? -2.538 -2.164 2.438 1.00 78.12 96 TYR A N 1
ATOM 737 C CA . TYR A 1 96 ? -3.027 -2.154 3.822 1.00 78.12 96 TYR A CA 1
ATOM 738 C C . TYR A 1 96 ? -3.838 -0.908 4.195 1.00 78.12 96 TYR A C 1
ATOM 740 O O . TYR A 1 96 ? -4.506 -0.918 5.222 1.00 78.12 96 TYR A O 1
ATOM 748 N N . GLN A 1 97 ? -3.744 0.165 3.406 1.00 79.50 97 GLN A N 1
ATOM 749 C CA . GLN A 1 97 ? -4.499 1.401 3.626 1.00 79.50 97 GLN A CA 1
ATOM 750 C C . GLN A 1 97 ? -5.963 1.263 3.184 1.00 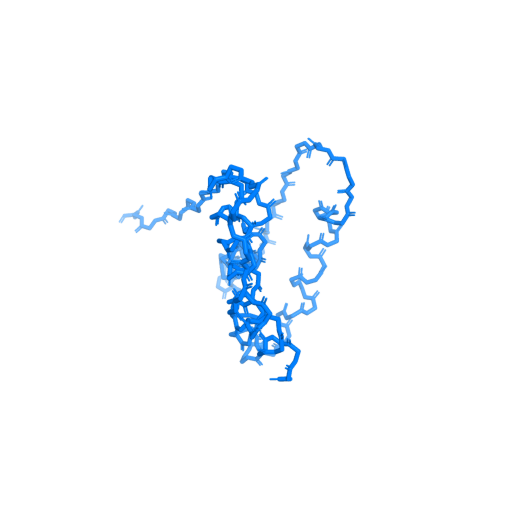79.50 97 GLN A C 1
ATOM 752 O O . GLN A 1 97 ? -6.748 2.180 3.393 1.00 79.50 97 GLN A O 1
ATOM 757 N N . PHE A 1 98 ? -6.320 0.135 2.563 1.00 81.50 98 PHE A N 1
ATOM 758 C CA . PHE A 1 98 ? -7.638 -0.126 2.006 1.00 81.50 98 PHE A CA 1
ATOM 759 C C . PHE A 1 98 ? -8.270 -1.344 2.683 1.00 81.50 98 PHE A C 1
ATOM 761 O O . PHE A 1 98 ? -7.635 -2.395 2.801 1.00 81.50 98 PHE A O 1
ATOM 768 N N . ASP A 1 99 ? -9.547 -1.225 3.052 1.00 82.06 99 ASP A N 1
ATOM 769 C CA . ASP A 1 99 ? -10.312 -2.312 3.682 1.00 82.06 99 ASP A CA 1
ATOM 770 C C . ASP A 1 99 ? -10.482 -3.519 2.747 1.00 82.06 99 ASP A C 1
ATOM 772 O O . ASP A 1 99 ? -10.428 -4.675 3.168 1.00 82.06 99 ASP A O 1
ATOM 776 N N . ALA A 1 100 ? -10.653 -3.250 1.450 1.00 84.31 100 ALA A N 1
ATOM 777 C CA . ALA A 1 100 ? -10.753 -4.255 0.402 1.00 84.31 100 ALA A CA 1
ATOM 778 C C . ALA A 1 100 ? -9.610 -4.084 -0.604 1.00 84.31 100 ALA A C 1
ATOM 780 O O . ALA A 1 100 ? -9.392 -3.004 -1.152 1.00 84.31 100 ALA A O 1
ATOM 781 N N . ARG A 1 101 ? -8.887 -5.174 -0.870 1.00 86.00 101 ARG A N 1
ATOM 782 C CA . ARG A 1 101 ? -7.696 -5.184 -1.726 1.00 86.00 101 ARG A CA 1
ATOM 783 C C . ARG A 1 101 ? -7.570 -6.506 -2.475 1.00 86.00 101 ARG A C 1
ATOM 785 O O . ARG A 1 101 ? -7.830 -7.568 -1.915 1.00 86.00 101 ARG A O 1
ATOM 792 N N . CYS A 1 102 ? -7.177 -6.441 -3.743 1.00 87.69 102 CYS A N 1
ATOM 793 C CA . CYS A 1 102 ? -6.921 -7.606 -4.584 1.00 87.69 102 CYS A CA 1
ATOM 794 C C . CYS A 1 102 ? -5.814 -7.271 -5.587 1.00 87.69 102 CYS A C 1
ATOM 796 O O . CYS A 1 102 ? -5.801 -6.174 -6.146 1.00 87.69 102 CYS A O 1
ATOM 798 N N . PHE A 1 103 ? -4.911 -8.221 -5.829 1.00 86.88 103 PHE A N 1
ATOM 799 C CA . PHE A 1 103 ? -3.913 -8.133 -6.888 1.00 86.88 103 PHE A CA 1
ATOM 800 C C . PHE A 1 103 ? -4.222 -9.179 -7.956 1.00 86.88 103 PHE A C 1
ATOM 802 O O . PHE A 1 103 ? -4.173 -10.381 -7.692 1.00 86.88 103 PHE A O 1
ATOM 809 N N . ILE A 1 104 ? -4.558 -8.720 -9.161 1.00 86.06 104 ILE A N 1
ATOM 810 C CA . ILE A 1 104 ? -4.864 -9.591 -10.296 1.00 86.06 104 ILE A CA 1
ATOM 811 C C . ILE A 1 104 ? -3.622 -9.650 -11.180 1.00 86.06 104 ILE A C 1
ATOM 813 O O . ILE A 1 104 ? -3.316 -8.703 -11.900 1.00 86.06 104 ILE A O 1
ATOM 817 N N . ASN A 1 105 ? -2.914 -10.775 -11.128 1.00 80.44 105 ASN A N 1
ATOM 818 C CA . ASN A 1 105 ? -1.798 -11.057 -12.019 1.00 80.44 105 ASN A CA 1
ATOM 819 C C . ASN A 1 105 ? -2.250 -12.054 -13.086 1.00 80.44 105 ASN A C 1
ATOM 821 O O . ASN A 1 105 ? -2.715 -13.141 -12.746 1.00 80.44 105 ASN A O 1
ATOM 825 N N . ASN A 1 106 ? -2.118 -11.716 -14.367 1.00 69.94 106 ASN A N 1
ATOM 826 C CA . ASN A 1 106 ? -2.440 -12.661 -15.430 1.00 69.94 106 ASN A CA 1
ATOM 827 C C . ASN A 1 106 ? -1.225 -13.564 -15.704 1.00 69.94 106 ASN A C 1
ATOM 829 O O . ASN A 1 106 ? -0.322 -13.180 -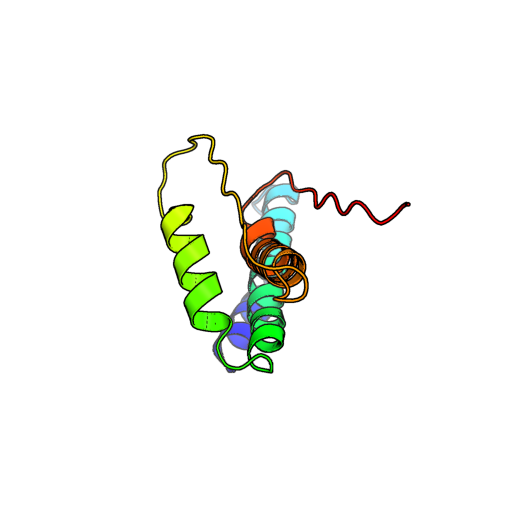16.444 1.00 69.94 106 ASN A O 1
ATOM 833 N N . THR A 1 107 ? -1.185 -14.747 -15.084 1.00 58.97 107 THR A N 1
ATOM 834 C CA . THR A 1 107 ? -0.066 -15.706 -15.199 1.00 58.97 107 THR A CA 1
ATOM 835 C C . THR A 1 107 ? -0.309 -16.853 -16.184 1.00 58.97 107 THR A C 1
ATOM 837 O O . THR A 1 107 ? 0.440 -17.827 -16.164 1.00 58.97 107 THR A O 1
ATOM 840 N N . HIS A 1 108 ? -1.327 -16.776 -17.045 1.00 53.62 108 HIS A N 1
ATOM 841 C CA . HIS A 1 108 ? -1.672 -17.858 -17.972 1.00 53.62 108 HIS A CA 1
ATOM 842 C C . HIS A 1 108 ? -1.684 -17.380 -19.431 1.00 53.62 108 HIS A C 1
ATOM 844 O O . HIS A 1 108 ? -2.525 -16.568 -19.815 1.00 53.62 108 HIS A O 1
ATOM 850 N N . TYR A 1 109 ? -0.753 -17.922 -20.221 1.00 48.16 109 TYR A N 1
ATOM 851 C CA . TYR A 1 109 ? -0.842 -18.073 -21.675 1.00 48.16 10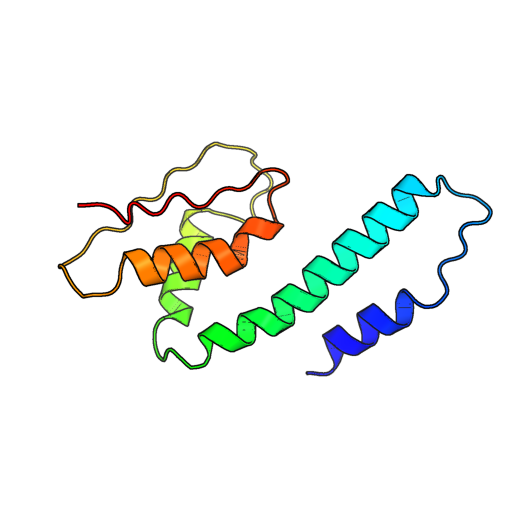9 TYR A CA 1
ATOM 852 C C . TYR A 1 109 ? -0.762 -19.563 -22.001 1.00 48.16 109 TYR A C 1
ATOM 854 O O . TYR A 1 109 ? 0.003 -20.262 -21.294 1.00 48.16 109 TYR A O 1
#

Radius of gyration: 17.54 Å; chains: 1; bounding box: 35×31×54 Å

pLDDT: mean 74.18, std 12.28, range [45.88, 88.38]

Organism: Vicia faba (NCBI:txid3906)